Protein AF-A0A936VSJ5-F1 (afdb_monomer)

Nearest PDB structures (foldseek):
  5eou-assembly2_B  TM=7.307E-01  e=4.947E-07  Pseudomonas aeruginosa PAO1
  5eox-assembly1_B  TM=5.765E-01  e=2.000E-08  Pseudomonas aeruginosa PAO1
  5eoy-assembly1_B  TM=5.887E-01  e=2.896E-08  Pseudomonas aeruginosa PAO1
  5eq6-assembly1_B  TM=5.534E-01  e=1.197E-07  Pseudomonas aeruginosa PAO1
  5eox-assembly1_A  TM=5.697E-01  e=2.218E-07  Pseudomonas aeruginosa PAO1

Solvent-accessible surface area (backbone atoms only — not comparable to full-atom values): 9573 Å² total; per-residue (Å²): 132,88,76,86,84,79,68,95,64,76,48,70,38,74,44,68,42,57,62,85,72,42,47,69,45,66,43,80,35,74,73,78,60,88,51,66,67,60,34,53,49,51,53,52,51,56,53,51,73,68,66,81,58,83,61,91,59,37,52,72,50,74,49,80,38,84,43,57,60,74,80,94,60,28,37,27,33,30,46,37,40,36,32,47,46,70,59,52,50,52,57,45,52,58,38,44,75,74,63,33,40,74,76,42,79,47,44,44,65,62,50,52,49,54,50,46,58,64,70,64,74,54,74,58,56,46,73,35,74,42,83,46,77,43,82,55,97,60,25,44,35,42,37,34,28,53,50,60,34,69,75,42,64,49,72,43,77,58,74,82,84,124

pLDDT: mean 84.87, std 14.01, range [38.19, 96.88]

Mean predicted aligned error: 7.69 Å

Structure (mmCIF, N/CA/C/O backbone):
data_AF-A0A936VSJ5-F1
#
_entry.id   AF-A0A936VSJ5-F1
#
loop_
_atom_site.group_PDB
_atom_site.id
_atom_site.type_symbol
_atom_site.label_atom_id
_atom_site.label_alt_id
_atom_site.label_comp_id
_atom_site.label_asym_id
_atom_site.label_entity_id
_atom_site.label_seq_id
_atom_site.pdbx_PDB_ins_code
_atom_site.Cartn_x
_atom_site.Cartn_y
_atom_site.Cartn_z
_atom_site.occupancy
_atom_site.B_iso_or_equiv
_atom_site.auth_seq_id
_atom_site.auth_comp_id
_atom_site.auth_asym_id
_atom_site.auth_atom_id
_atom_site.pdbx_PDB_model_num
ATOM 1 N N . MET A 1 1 ? 23.992 16.201 -35.798 1.00 38.19 1 MET A N 1
ATOM 2 C CA . MET A 1 1 ? 25.072 16.200 -34.783 1.00 38.19 1 MET A CA 1
ATOM 3 C C . MET A 1 1 ? 24.412 16.478 -33.438 1.00 38.19 1 MET A C 1
ATOM 5 O O . MET A 1 1 ? 23.727 17.480 -33.340 1.00 38.19 1 MET A O 1
ATOM 9 N N . ARG A 1 2 ? 24.262 15.454 -32.579 1.00 39.09 2 ARG A N 1
ATOM 10 C CA . ARG A 1 2 ? 25.061 15.241 -31.343 1.00 39.09 2 ARG A CA 1
ATOM 11 C C . ARG A 1 2 ? 25.068 16.492 -30.457 1.00 39.09 2 ARG A C 1
ATOM 13 O O . ARG A 1 2 ? 25.572 17.510 -30.892 1.00 39.09 2 ARG A O 1
ATOM 20 N N . GLY A 1 3 ? 24.601 16.494 -29.221 1.00 40.00 3 GLY A N 1
ATOM 21 C CA . GLY A 1 3 ? 24.066 15.471 -28.333 1.00 40.00 3 GLY A CA 1
ATOM 22 C C . GLY A 1 3 ? 23.834 16.216 -27.020 1.00 40.00 3 GLY A C 1
ATOM 23 O O . GLY A 1 3 ? 24.716 16.944 -26.571 1.00 40.00 3 GLY A O 1
ATOM 24 N N . VAL A 1 4 ? 22.624 16.144 -26.472 1.00 50.62 4 VAL A N 1
ATOM 25 C CA . VAL A 1 4 ? 22.299 16.867 -25.242 1.00 50.62 4 VAL A CA 1
ATOM 26 C C . VAL A 1 4 ? 23.004 16.149 -24.097 1.00 50.62 4 VAL A C 1
ATOM 28 O O . VAL A 1 4 ? 22.624 15.039 -23.731 1.00 50.62 4 VAL A O 1
ATOM 31 N N . PHE A 1 5 ? 24.055 16.778 -23.572 1.00 46.66 5 PHE A N 1
ATOM 32 C CA . PHE A 1 5 ? 24.699 16.428 -22.311 1.00 46.66 5 PHE A CA 1
ATOM 33 C C . PHE A 1 5 ? 23.680 16.595 -21.172 1.00 46.66 5 PHE A C 1
ATOM 35 O O . PHE A 1 5 ? 23.655 17.612 -20.486 1.00 46.66 5 PHE A O 1
ATOM 42 N N . PHE A 1 6 ? 22.817 15.601 -20.960 1.00 51.12 6 PHE A N 1
ATOM 43 C CA . PHE A 1 6 ? 22.206 15.410 -19.650 1.00 51.12 6 PHE A CA 1
ATOM 44 C C . PHE A 1 6 ? 23.246 14.715 -18.776 1.00 51.12 6 PHE A C 1
ATOM 46 O O . PHE A 1 6 ? 23.364 13.494 -18.766 1.00 51.12 6 PHE A O 1
ATOM 53 N N . SER A 1 7 ?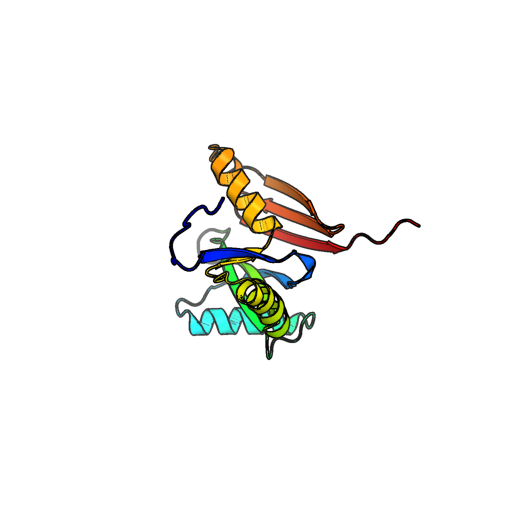 24.036 15.564 -18.127 1.00 52.81 7 SER A N 1
ATOM 54 C CA . SER A 1 7 ? 24.991 15.301 -17.054 1.00 52.81 7 SER A CA 1
ATOM 55 C C . SER A 1 7 ? 24.649 14.102 -16.160 1.00 52.81 7 SER A C 1
ATOM 57 O O . SER A 1 7 ? 23.516 13.964 -15.699 1.00 52.81 7 SER A O 1
ATOM 59 N N . GLU A 1 8 ? 25.701 13.329 -15.894 1.00 58.81 8 GLU A N 1
ATOM 60 C CA . GLU A 1 8 ? 25.954 12.122 -15.084 1.00 58.81 8 GLU A CA 1
ATOM 61 C C . GLU A 1 8 ? 25.375 12.059 -13.650 1.00 58.81 8 GLU A C 1
ATOM 63 O O . GLU A 1 8 ? 25.985 11.490 -12.747 1.00 58.81 8 GLU A O 1
ATOM 68 N N . LEU A 1 9 ? 24.191 12.614 -13.395 1.00 58.62 9 LEU A N 1
ATOM 69 C CA . LEU A 1 9 ? 23.501 12.417 -12.123 1.00 58.62 9 LEU A CA 1
ATOM 70 C C . LEU A 1 9 ? 22.557 11.216 -12.237 1.00 58.62 9 LEU A C 1
ATOM 72 O O . LEU A 1 9 ? 21.697 11.206 -13.127 1.00 58.62 9 LEU A O 1
ATOM 76 N N . PRO A 1 10 ? 22.666 10.212 -11.347 1.00 62.94 10 PRO A N 1
ATOM 77 C CA . PRO A 1 10 ? 21.730 9.103 -11.345 1.00 62.94 10 PRO A CA 1
ATOM 78 C C . PRO A 1 10 ? 20.301 9.626 -11.184 1.00 62.94 10 PRO A C 1
ATOM 80 O O . PRO A 1 10 ? 19.986 10.351 -10.235 1.00 62.94 10 PRO A O 1
ATOM 83 N N . ARG A 1 11 ? 19.425 9.267 -12.127 1.00 84.75 11 ARG A N 1
ATOM 84 C CA . ARG A 1 11 ? 18.028 9.707 -12.120 1.00 84.75 11 ARG A CA 1
ATOM 85 C C . ARG A 1 11 ? 17.274 8.934 -11.047 1.00 84.75 11 ARG A C 1
ATOM 87 O O . ARG A 1 11 ? 16.830 7.809 -11.269 1.00 84.75 11 ARG A O 1
ATOM 94 N N . ARG A 1 12 ? 17.152 9.552 -9.873 1.00 92.12 12 ARG A N 1
ATOM 95 C CA . ARG A 1 12 ? 16.292 9.060 -8.797 1.00 92.12 12 ARG A CA 1
ATOM 96 C C . ARG A 1 12 ? 14.837 9.116 -9.242 1.00 92.12 12 ARG A C 1
ATOM 98 O O . ARG A 1 12 ? 14.385 10.153 -9.726 1.00 92.12 12 ARG A O 1
ATOM 105 N N . ILE A 1 13 ? 14.117 8.015 -9.066 1.00 94.50 13 ILE A N 1
ATOM 106 C CA . ILE A 1 13 ? 12.706 7.901 -9.436 1.00 94.50 13 ILE A CA 1
ATOM 107 C C . ILE A 1 13 ? 11.872 7.348 -8.281 1.00 94.50 13 ILE A C 1
ATOM 109 O O . ILE A 1 13 ? 12.368 6.628 -7.411 1.00 94.50 13 ILE A O 1
ATOM 113 N N . ALA A 1 14 ? 10.580 7.665 -8.307 1.00 94.00 14 ALA A N 1
ATOM 114 C CA . ALA A 1 14 ? 9.576 6.956 -7.533 1.00 94.00 14 ALA A CA 1
ATOM 115 C C . ALA A 1 14 ? 8.898 5.917 -8.434 1.00 94.00 14 ALA A C 1
ATOM 117 O O . ALA A 1 14 ? 8.477 6.243 -9.545 1.00 94.00 14 ALA A O 1
ATOM 118 N N . VAL A 1 15 ? 8.785 4.682 -7.955 1.00 95.31 15 VAL A N 1
ATOM 119 C CA . VAL A 1 15 ? 8.116 3.585 -8.661 1.00 95.31 15 VAL A CA 1
ATOM 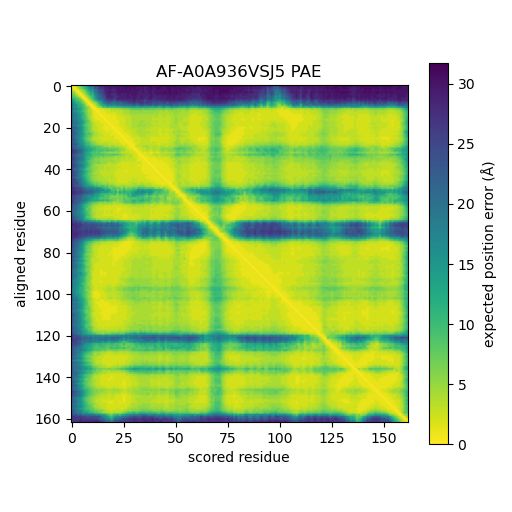120 C C . VAL A 1 15 ? 6.748 3.358 -8.031 1.00 95.31 15 VAL A C 1
ATOM 122 O O . VAL A 1 15 ? 6.624 3.233 -6.814 1.00 95.31 15 VAL A O 1
ATOM 125 N N . LEU A 1 16 ? 5.704 3.311 -8.855 1.00 94.62 16 LEU A N 1
ATOM 126 C CA . LEU A 1 16 ? 4.358 2.980 -8.402 1.00 94.62 16 LEU A CA 1
ATOM 127 C C . LEU A 1 16 ? 4.045 1.534 -8.763 1.00 94.62 16 LEU A C 1
ATOM 129 O O . LEU A 1 16 ? 4.028 1.170 -9.936 1.00 94.62 16 LEU A O 1
ATOM 133 N N . LEU A 1 17 ? 3.803 0.718 -7.742 1.00 94.69 17 LEU A N 1
ATOM 134 C CA . LEU A 1 17 ? 3.329 -0.643 -7.917 1.00 94.69 17 LEU A CA 1
ATOM 135 C C . LEU A 1 17 ? 1.821 -0.630 -8.181 1.00 94.69 17 LEU A C 1
ATOM 137 O O . LEU A 1 17 ? 1.087 0.104 -7.502 1.00 94.69 17 LEU A O 1
ATOM 141 N N . PRO A 1 18 ? 1.335 -1.473 -9.108 1.00 94.31 18 PRO A N 1
ATOM 142 C CA . PRO A 1 18 ? -0.091 -1.676 -9.263 1.00 94.31 18 PRO A CA 1
ATOM 143 C C . PRO A 1 18 ? -0.655 -2.290 -7.982 1.00 94.31 18 PRO A C 1
ATOM 145 O O . PRO A 1 18 ? -0.034 -3.137 -7.340 1.00 94.31 18 PRO A O 1
ATOM 148 N N . ASP A 1 19 ? -1.873 -1.900 -7.635 1.00 93.62 19 ASP A N 1
ATOM 149 C CA . ASP A 1 19 ? -2.583 -2.368 -6.447 1.00 93.62 19 ASP A CA 1
ATOM 150 C C . ASP A 1 19 ? -2.688 -3.902 -6.349 1.00 93.62 19 ASP A C 1
ATOM 152 O O . ASP A 1 19 ? -2.741 -4.457 -5.255 1.00 93.62 19 ASP A O 1
ATOM 156 N N . THR A 1 20 ? -2.678 -4.604 -7.486 1.00 93.12 20 THR A N 1
ATOM 157 C CA . THR A 1 20 ? -2.705 -6.073 -7.555 1.00 93.12 20 THR A CA 1
ATOM 158 C C . THR A 1 20 ? -1.386 -6.743 -7.185 1.00 93.12 20 THR A C 1
ATOM 160 O O . THR A 1 20 ? -1.391 -7.933 -6.875 1.00 93.12 20 THR A O 1
ATOM 163 N N . ALA A 1 21 ? -0.263 -6.018 -7.233 1.00 92.81 21 ALA A N 1
ATOM 164 C CA . ALA A 1 21 ? 1.056 -6.533 -6.855 1.00 92.81 21 ALA A CA 1
ATOM 165 C C . ALA A 1 21 ? 1.256 -6.582 -5.333 1.00 92.81 21 ALA A C 1
ATOM 167 O O . ALA A 1 21 ? 2.230 -7.165 -4.852 1.00 92.81 21 ALA A O 1
ATOM 168 N N . VAL A 1 22 ? 0.338 -5.985 -4.572 1.00 92.69 22 VAL A N 1
ATOM 169 C CA . VAL A 1 22 ? 0.405 -5.921 -3.116 1.00 92.69 22 VAL A CA 1
ATOM 170 C C . VAL A 1 22 ? -0.820 -6.550 -2.472 1.00 92.69 22 VAL A C 1
ATOM 172 O O . VAL A 1 22 ? -1.864 -6.773 -3.087 1.00 92.69 22 VAL A O 1
ATOM 175 N N . ARG A 1 23 ? -0.686 -6.852 -1.187 1.00 91.19 23 ARG A N 1
ATOM 176 C CA . ARG A 1 23 ? -1.805 -7.170 -0.312 1.00 91.19 23 ARG A CA 1
ATOM 177 C C . ARG A 1 23 ? -2.035 -6.015 0.625 1.00 91.19 23 ARG A C 1
ATOM 179 O O . ARG A 1 23 ? -1.094 -5.494 1.210 1.00 91.19 23 ARG A O 1
ATOM 186 N N . THR A 1 24 ? -3.290 -5.638 0.773 1.00 92.06 24 THR A N 1
ATOM 187 C CA . THR A 1 24 ? -3.704 -4.576 1.674 1.00 92.06 24 THR A CA 1
ATOM 188 C C . THR A 1 24 ? -4.707 -5.126 2.670 1.00 92.06 24 THR A C 1
ATOM 190 O O . THR A 1 24 ? -5.535 -5.970 2.326 1.00 92.06 24 THR A O 1
ATOM 193 N N . ALA A 1 25 ? -4.621 -4.652 3.906 1.00 91.94 25 ALA A N 1
ATOM 194 C CA . ALA A 1 25 ? -5.578 -4.967 4.954 1.00 91.94 25 ALA A CA 1
ATOM 195 C C . ALA A 1 25 ? -5.866 -3.711 5.772 1.00 91.94 25 ALA A C 1
ATOM 197 O O . ALA A 1 25 ? -4.957 -2.931 6.073 1.00 91.94 25 ALA A O 1
ATOM 198 N N . VAL A 1 26 ? -7.133 -3.534 6.137 1.00 93.06 26 VAL A N 1
ATOM 199 C CA . VAL A 1 26 ? -7.556 -2.537 7.119 1.00 93.06 26 VAL A CA 1
ATOM 200 C C . VAL A 1 26 ? -7.776 -3.276 8.431 1.00 93.06 26 VAL A C 1
ATOM 202 O O . VAL A 1 26 ? -8.703 -4.070 8.554 1.00 93.06 26 VAL A O 1
ATOM 205 N N . LEU A 1 27 ? -6.885 -3.048 9.389 1.00 91.56 27 LEU A N 1
ATOM 206 C CA . LEU A 1 27 ? -6.894 -3.691 10.695 1.00 91.56 27 LEU A CA 1
ATOM 207 C C . LEU A 1 27 ? -7.486 -2.739 11.732 1.00 91.56 27 LEU A C 1
ATOM 209 O O . LEU A 1 27 ? -7.173 -1.548 11.739 1.00 91.56 27 LEU A O 1
ATOM 213 N N . TYR A 1 28 ? -8.274 -3.283 12.652 1.00 89.75 28 TYR A N 1
ATOM 214 C CA . TYR A 1 28 ? -8.786 -2.552 13.807 1.00 89.75 28 TYR A CA 1
ATOM 215 C C . TYR A 1 28 ? -8.079 -3.041 15.065 1.00 89.75 28 TYR A C 1
ATOM 217 O O . TYR A 1 28 ? -8.040 -4.245 15.333 1.00 89.75 28 TYR A O 1
ATOM 225 N N . LEU A 1 29 ? -7.492 -2.111 15.813 1.00 88.50 29 LEU A N 1
ATOM 226 C CA . LEU A 1 29 ? -6.712 -2.393 17.012 1.00 88.50 29 LEU A CA 1
ATOM 227 C C . LEU A 1 29 ? -7.206 -1.524 18.164 1.00 88.50 29 LEU A C 1
ATOM 229 O O . LEU A 1 29 ? -7.338 -0.313 18.014 1.00 88.50 29 LEU A O 1
ATOM 233 N N . ASP A 1 30 ? -7.427 -2.127 19.329 1.00 86.38 30 ASP A N 1
ATOM 234 C CA . ASP A 1 30 ? -7.834 -1.379 20.525 1.00 86.38 30 ASP A CA 1
ATOM 235 C C . ASP A 1 30 ? -6.675 -0.550 21.094 1.00 86.38 30 ASP A C 1
ATOM 237 O O . ASP A 1 30 ? -6.878 0.504 21.684 1.00 86.38 30 ASP A O 1
ATOM 241 N N . GLN A 1 31 ? -5.434 -1.004 20.891 1.00 85.94 31 GLN A N 1
ATOM 242 C CA . GLN A 1 31 ? -4.231 -0.307 21.335 1.00 85.94 31 GLN A CA 1
ATOM 243 C C . GLN A 1 31 ? -3.105 -0.451 20.312 1.00 85.94 31 GLN A C 1
ATOM 245 O O . GLN A 1 31 ? -2.988 -1.465 19.620 1.00 85.94 31 GLN A O 1
ATOM 250 N N . ILE A 1 32 ? -2.256 0.575 20.237 1.00 85.69 32 ILE A N 1
ATOM 251 C CA . ILE A 1 32 ? -1.067 0.600 19.384 1.00 85.69 32 ILE A CA 1
ATOM 252 C C . ILE A 1 32 ? 0.167 0.685 20.286 1.00 85.69 32 ILE A C 1
ATOM 254 O O . ILE A 1 32 ? 0.293 1.669 21.020 1.00 85.69 32 ILE A O 1
ATOM 258 N N . PRO A 1 33 ? 1.090 -0.295 20.224 1.00 87.88 33 PRO A N 1
ATOM 259 C CA . PRO A 1 33 ? 2.343 -0.223 20.964 1.00 87.88 33 PRO A CA 1
ATOM 260 C C . PRO A 1 33 ? 3.133 1.046 20.625 1.00 87.88 33 PRO A C 1
ATOM 262 O O . PRO A 1 33 ? 3.198 1.465 19.464 1.00 87.88 33 PRO A O 1
ATOM 265 N N . ILE A 1 34 ? 3.757 1.645 21.643 1.00 86.00 34 ILE A N 1
ATOM 266 C CA . ILE A 1 34 ? 4.611 2.833 21.480 1.00 86.00 34 ILE A CA 1
ATOM 267 C C . ILE A 1 34 ? 5.906 2.449 20.752 1.00 86.00 34 ILE A C 1
ATOM 269 O O . ILE A 1 34 ? 6.387 3.199 19.901 1.00 86.00 34 ILE A O 1
ATOM 273 N N . ARG A 1 35 ? 6.458 1.267 21.064 1.00 91.38 35 ARG A N 1
ATOM 274 C CA . ARG A 1 35 ? 7.667 0.752 20.416 1.00 91.38 35 ARG A CA 1
ATOM 275 C C . ARG A 1 35 ? 7.362 0.302 18.994 1.00 91.38 35 ARG A C 1
ATOM 277 O O . ARG A 1 35 ? 6.400 -0.428 18.744 1.00 91.38 35 ARG A O 1
ATOM 284 N N . ARG A 1 36 ? 8.205 0.734 18.056 1.00 87.50 36 ARG A N 1
ATOM 285 C CA . ARG A 1 36 ? 8.027 0.472 16.624 1.00 87.50 36 ARG A CA 1
ATOM 286 C C . ARG A 1 36 ? 8.117 -1.020 16.323 1.00 87.50 36 ARG A C 1
ATOM 288 O O . ARG A 1 36 ? 7.308 -1.527 15.559 1.00 87.50 36 ARG A O 1
ATOM 295 N N . GLU A 1 37 ? 9.056 -1.710 16.955 1.00 90.62 37 GLU A N 1
ATOM 296 C CA . GLU A 1 37 ? 9.318 -3.135 16.764 1.00 90.62 37 GLU A CA 1
ATOM 297 C C . GLU A 1 37 ? 8.121 -3.978 17.219 1.00 90.62 37 GLU A C 1
ATOM 299 O O . GLU A 1 37 ? 7.655 -4.849 16.487 1.00 90.62 37 GLU A O 1
ATOM 304 N N . GLU A 1 38 ? 7.571 -3.666 18.397 1.00 92.00 38 GLU A N 1
ATOM 305 C CA . GLU A 1 38 ? 6.376 -4.324 18.941 1.00 92.00 38 GLU A CA 1
ATOM 306 C C . GLU A 1 38 ? 5.149 -4.076 18.052 1.00 92.00 38 GLU A C 1
ATOM 308 O O . GLU A 1 38 ? 4.377 -4.994 17.772 1.00 92.00 38 GLU A O 1
ATOM 313 N N . ARG A 1 39 ? 4.984 -2.844 17.555 1.00 90.62 39 ARG A N 1
ATOM 314 C CA . ARG A 1 39 ? 3.897 -2.495 16.634 1.00 90.62 39 ARG A CA 1
ATOM 315 C C . ARG A 1 39 ? 4.007 -3.248 15.309 1.00 90.62 39 ARG A C 1
ATOM 317 O O . ARG A 1 39 ? 3.010 -3.795 14.841 1.00 90.62 39 ARG A O 1
ATOM 324 N N . ASP A 1 40 ? 5.193 -3.296 14.714 1.00 90.19 40 ASP A N 1
ATOM 325 C CA . ASP A 1 40 ? 5.422 -3.992 13.447 1.00 90.19 40 ASP A CA 1
ATOM 326 C C . ASP A 1 40 ? 5.210 -5.510 13.607 1.00 90.19 40 ASP A C 1
ATOM 328 O O . ASP A 1 40 ? 4.625 -6.152 12.729 1.00 90.19 40 ASP A O 1
ATOM 332 N N . ALA A 1 41 ? 5.609 -6.083 14.750 1.00 91.06 41 ALA A N 1
ATOM 333 C CA . ALA A 1 41 ? 5.339 -7.478 15.092 1.00 91.06 41 ALA A CA 1
ATOM 334 C C . ALA A 1 41 ? 3.834 -7.758 15.243 1.00 91.06 41 ALA A C 1
ATOM 336 O O . ALA A 1 41 ? 3.341 -8.734 14.677 1.00 91.06 41 ALA A O 1
ATOM 337 N N . LEU A 1 42 ? 3.089 -6.882 15.928 1.00 91.81 42 LEU A N 1
ATOM 338 C CA . LEU A 1 42 ? 1.634 -6.990 16.077 1.00 91.81 42 LEU A CA 1
ATOM 339 C C . LEU A 1 42 ? 0.916 -6.940 14.721 1.00 91.81 42 LEU A C 1
ATOM 341 O O . LEU A 1 42 ? 0.043 -7.766 14.454 1.00 91.81 42 LEU A O 1
ATOM 345 N N . ILE A 1 43 ? 1.288 -5.993 13.856 1.00 91.19 43 ILE A N 1
ATOM 346 C CA . ILE A 1 43 ? 0.693 -5.838 12.521 1.00 91.19 43 ILE A CA 1
ATOM 347 C C . ILE A 1 43 ? 0.995 -7.064 11.659 1.00 91.19 43 ILE A C 1
ATOM 349 O O . ILE A 1 43 ? 0.088 -7.609 11.030 1.00 91.19 43 ILE A O 1
ATOM 353 N N . ARG A 1 44 ? 2.246 -7.543 11.665 1.00 90.25 44 ARG A N 1
ATOM 354 C CA . ARG A 1 44 ? 2.630 -8.768 10.951 1.00 90.25 44 ARG A CA 1
ATOM 355 C C . ARG A 1 44 ? 1.860 -9.981 11.473 1.00 90.25 44 ARG A C 1
ATOM 357 O O . ARG A 1 44 ? 1.353 -10.757 10.671 1.00 90.25 44 ARG A O 1
ATOM 364 N N . TRP A 1 45 ? 1.734 -10.134 12.790 1.00 89.88 45 TRP A N 1
ATOM 365 C CA . TRP A 1 45 ? 0.962 -11.223 13.389 1.00 89.88 45 TRP A CA 1
ATOM 366 C C . TRP A 1 45 ? -0.510 -11.168 12.967 1.00 89.88 45 TRP A C 1
ATOM 368 O O . TRP A 1 45 ? -1.041 -12.180 12.515 1.00 89.88 45 TRP A O 1
ATOM 378 N N . ARG A 1 46 ? -1.148 -9.989 13.021 1.00 88.88 46 ARG A N 1
ATOM 379 C CA . ARG A 1 46 ? -2.538 -9.787 12.574 1.00 88.88 46 ARG A CA 1
ATOM 380 C C . ARG A 1 46 ? -2.738 -10.138 11.103 1.00 88.88 46 ARG A C 1
ATOM 382 O O . ARG A 1 46 ? -3.676 -10.860 10.789 1.00 88.88 46 ARG A O 1
ATOM 389 N N . LEU A 1 47 ? -1.842 -9.690 10.224 1.00 87.12 47 LEU A N 1
ATOM 390 C CA . LEU A 1 47 ? -1.863 -10.071 8.809 1.00 87.12 47 LEU A CA 1
ATOM 391 C C . LEU A 1 47 ? -1.721 -11.589 8.622 1.00 87.12 47 LEU A C 1
ATOM 393 O O . LEU A 1 47 ? -2.356 -12.165 7.744 1.00 87.12 47 LEU A O 1
ATOM 397 N N . GLY A 1 48 ? -0.899 -12.238 9.451 1.00 85.75 48 GLY A N 1
ATOM 398 C CA . GLY A 1 48 ? -0.679 -13.683 9.398 1.00 85.75 48 GLY A CA 1
ATOM 399 C C . GLY A 1 48 ? -1.917 -14.485 9.790 1.00 85.75 48 GLY A C 1
ATOM 400 O O . GLY A 1 48 ? -2.163 -15.537 9.205 1.00 85.75 48 GLY A O 1
ATOM 401 N N . GLN A 1 49 ? -2.727 -13.968 10.720 1.00 83.75 49 GLN A N 1
ATOM 402 C CA . GLN A 1 49 ? -3.986 -14.602 11.126 1.00 83.75 49 GLN A CA 1
ATOM 403 C C . GLN A 1 49 ? -5.009 -14.670 9.990 1.00 83.75 49 GLN A C 1
ATOM 405 O O . GLN A 1 49 ? -5.783 -15.622 9.937 1.00 83.75 49 GLN A O 1
ATOM 410 N N . GLU A 1 50 ? -4.999 -13.716 9.054 1.00 73.44 50 GLU A N 1
ATOM 411 C CA . GLU A 1 50 ? -5.913 -13.770 7.909 1.00 73.44 50 GLU A CA 1
ATOM 412 C C . GLU A 1 50 ? -5.517 -14.857 6.886 1.00 73.44 50 GLU A C 1
ATOM 414 O O . GLU A 1 50 ? -6.331 -15.226 6.046 1.00 73.44 50 GLU A O 1
ATOM 419 N N . GLN A 1 51 ? -4.290 -15.402 6.954 1.00 64.50 51 GLN A N 1
ATOM 420 C CA . GLN A 1 51 ? -3.758 -16.465 6.075 1.00 64.50 51 GLN A CA 1
ATOM 421 C C . GLN A 1 51 ? -3.836 -16.168 4.560 1.00 64.50 51 GLN A C 1
ATOM 423 O O . GLN A 1 51 ? -3.679 -17.058 3.728 1.00 64.50 51 GLN A O 1
ATOM 428 N N . ILE A 1 52 ? -4.027 -14.905 4.169 1.00 62.31 52 ILE A N 1
ATOM 429 C CA . ILE A 1 52 ? -4.244 -14.500 2.766 1.00 62.31 52 ILE A CA 1
ATOM 430 C C . ILE A 1 52 ? -2.913 -14.362 1.995 1.00 62.31 52 ILE A C 1
ATOM 432 O O . ILE A 1 52 ? -2.898 -14.214 0.768 1.00 62.31 52 ILE A O 1
ATOM 436 N N . PHE A 1 53 ? -1.767 -14.381 2.691 1.00 67.75 53 PHE A N 1
ATOM 437 C CA . PHE A 1 53 ? -0.467 -14.072 2.095 1.00 67.75 53 PHE A CA 1
ATOM 438 C C . PHE A 1 53 ? 0.717 -14.651 2.890 1.00 67.75 53 PHE A C 1
ATOM 440 O O . PHE A 1 53 ? 0.751 -14.491 4.110 1.00 67.75 53 PHE A O 1
ATOM 447 N N . PRO A 1 54 ? 1.724 -15.263 2.235 1.00 75.94 54 PRO A N 1
ATOM 448 C CA . PRO A 1 54 ? 2.927 -15.711 2.926 1.00 75.94 54 PRO A CA 1
ATOM 449 C C . PRO A 1 54 ? 3.778 -14.504 3.342 1.00 75.94 54 PRO A C 1
ATOM 451 O O . PRO A 1 54 ? 4.242 -13.738 2.500 1.00 75.94 54 PRO A O 1
ATOM 454 N N . LEU A 1 55 ? 3.987 -14.329 4.649 1.00 80.12 55 LEU A N 1
ATOM 455 C CA . LEU A 1 55 ? 4.667 -13.149 5.203 1.00 80.12 55 LEU A CA 1
ATOM 456 C C . LEU A 1 55 ? 6.187 -13.305 5.358 1.00 80.12 55 LEU A C 1
ATOM 458 O O . LEU A 1 55 ? 6.854 -12.319 5.668 1.00 80.12 55 LEU A O 1
ATOM 462 N N . ASN A 1 56 ? 6.737 -14.505 5.14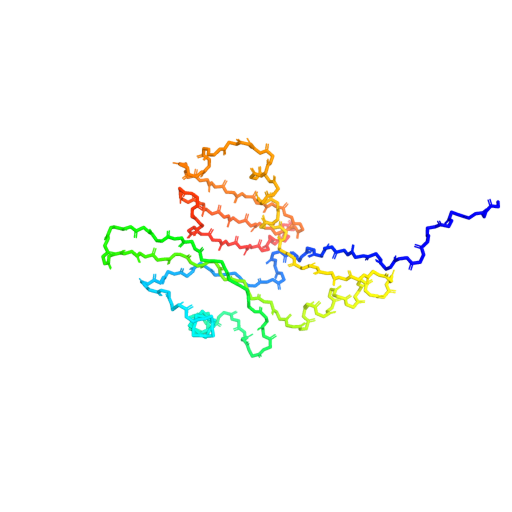2 1.00 77.88 56 ASN A N 1
ATOM 463 C CA . ASN A 1 56 ? 8.143 -14.818 5.431 1.00 77.88 56 ASN A CA 1
ATOM 464 C C . ASN A 1 56 ? 9.132 -13.926 4.660 1.00 77.88 56 ASN A C 1
ATOM 466 O O . ASN A 1 56 ? 10.121 -13.484 5.230 1.00 77.88 56 ASN A O 1
ATOM 470 N N . SER A 1 57 ? 8.835 -13.626 3.394 1.00 85.81 57 SER A N 1
ATOM 471 C CA . SER A 1 57 ? 9.620 -12.748 2.509 1.00 85.81 57 SER A CA 1
ATOM 472 C C . SER A 1 57 ? 8.874 -11.456 2.160 1.00 85.81 57 SER A C 1
ATOM 474 O O . SER A 1 57 ? 9.097 -10.858 1.108 1.00 85.81 57 SER A O 1
ATOM 476 N N . ALA A 1 58 ? 7.926 -11.041 3.004 1.00 90.50 58 ALA A N 1
ATOM 477 C CA . ALA A 1 58 ? 7.109 -9.867 2.744 1.00 90.50 58 ALA A CA 1
ATOM 478 C C . ALA A 1 58 ? 7.684 -8.617 3.418 1.00 90.50 58 ALA A C 1
ATOM 480 O O . ALA A 1 58 ? 7.873 -8.580 4.641 1.00 90.50 58 ALA A O 1
ATOM 481 N N . LYS A 1 59 ? 7.857 -7.547 2.637 1.00 92.31 59 LYS A N 1
ATOM 482 C CA . LYS A 1 59 ? 8.030 -6.199 3.184 1.00 92.31 59 LYS A CA 1
ATOM 483 C C . LYS A 1 59 ? 6.655 -5.642 3.526 1.00 92.31 59 LYS A C 1
ATOM 485 O O . LYS A 1 59 ? 5.744 -5.673 2.699 1.00 92.31 59 LYS A O 1
ATOM 490 N N . ILE A 1 60 ? 6.508 -5.164 4.758 1.00 92.38 60 ILE A N 1
ATOM 491 C CA . ILE A 1 60 ? 5.245 -4.652 5.291 1.00 92.38 60 ILE A CA 1
ATOM 492 C C . ILE A 1 60 ? 5.448 -3.193 5.669 1.00 92.38 60 ILE A C 1
ATOM 494 O O . ILE A 1 60 ? 6.372 -2.859 6.410 1.00 92.38 60 ILE A O 1
ATOM 498 N N . VAL A 1 61 ? 4.564 -2.336 5.176 1.00 92.81 61 VAL A N 1
ATOM 499 C CA . VAL A 1 61 ? 4.450 -0.944 5.603 1.00 92.81 61 VAL A CA 1
ATOM 500 C C . VAL A 1 61 ? 3.049 -0.711 6.132 1.00 92.81 61 VAL A C 1
ATOM 502 O O . VAL A 1 61 ? 2.084 -1.314 5.667 1.00 92.81 61 VAL A O 1
ATOM 505 N N . SER A 1 62 ? 2.928 0.157 7.126 1.00 92.50 62 SER A N 1
ATOM 506 C CA . SER A 1 62 ? 1.642 0.422 7.755 1.00 92.50 62 SER A CA 1
ATOM 507 C C . SER A 1 62 ? 1.474 1.885 8.101 1.00 92.50 62 SER A C 1
ATOM 509 O O . SER A 1 62 ? 2.417 2.526 8.570 1.00 92.50 62 SER A O 1
ATOM 511 N N . GLN A 1 63 ? 0.249 2.373 7.960 1.00 92.62 63 GLN A N 1
ATOM 512 C CA . GLN A 1 63 ? -0.161 3.692 8.404 1.00 92.62 63 GLN A CA 1
ATOM 513 C C . GLN A 1 63 ? -1.254 3.563 9.461 1.00 92.62 63 GLN A C 1
ATOM 515 O O . GLN A 1 63 ? -2.276 2.917 9.237 1.00 92.62 63 GLN A O 1
ATOM 520 N N . VAL A 1 64 ? -1.027 4.194 10.613 1.00 90.56 64 VAL A N 1
ATOM 521 C CA . VAL A 1 64 ? -1.982 4.240 11.723 1.00 90.56 64 VAL A CA 1
ATOM 522 C C . VAL A 1 64 ? -2.842 5.494 11.594 1.00 90.56 64 VAL A C 1
ATOM 524 O O . VAL A 1 64 ? -2.328 6.598 11.420 1.00 90.56 64 VAL A O 1
ATOM 527 N N . PHE A 1 65 ? -4.150 5.318 11.724 1.00 87.94 65 PHE A N 1
ATOM 528 C CA . PHE A 1 65 ? -5.162 6.361 11.768 1.00 87.94 65 P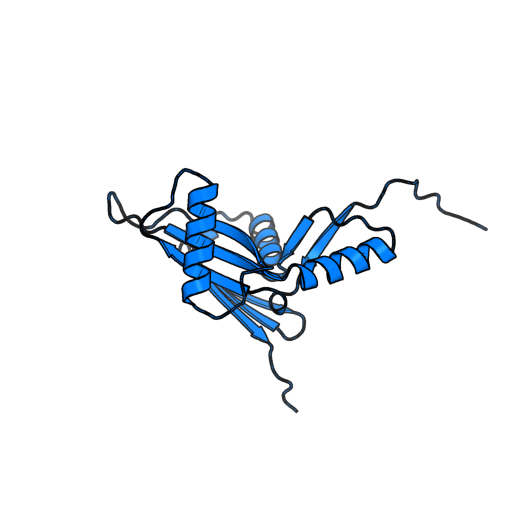HE A CA 1
ATOM 529 C C . PHE A 1 65 ? -5.706 6.431 13.206 1.00 87.94 65 PHE A C 1
ATOM 531 O O . PHE A 1 65 ? -6.030 5.412 13.821 1.00 87.94 65 PHE A O 1
ATOM 538 N N . GLY A 1 66 ? -5.709 7.635 13.792 1.00 75.88 66 GLY A N 1
ATOM 539 C CA . GLY A 1 66 ? -5.988 7.837 15.222 1.00 75.88 66 GLY A CA 1
ATOM 540 C C . GLY A 1 66 ? -7.427 7.490 15.604 1.00 75.88 66 GLY A C 1
ATOM 541 O O . GLY A 1 66 ? -8.343 7.860 14.889 1.00 75.88 66 GLY A O 1
ATOM 542 N N . GLY A 1 67 ? -7.640 6.808 16.728 1.00 64.31 67 GLY A N 1
ATOM 543 C CA . GLY A 1 67 ? -8.907 6.106 16.923 1.00 64.31 67 GLY A CA 1
ATOM 544 C C . GLY A 1 67 ? -10.173 6.929 17.173 1.00 64.31 67 GLY A C 1
ATOM 545 O O . GLY A 1 67 ? -10.096 8.059 17.660 1.00 64.31 67 GLY A O 1
ATOM 546 N N . HIS A 1 68 ? -11.323 6.321 16.855 1.00 55.22 68 HIS A N 1
ATOM 547 C CA . HIS A 1 68 ? -12.665 6.750 17.271 1.00 55.22 68 HIS A CA 1
ATOM 548 C C . HIS A 1 68 ? -12.953 6.302 18.709 1.00 55.22 68 HIS A C 1
ATOM 550 O O . HIS A 1 68 ? -12.591 5.185 19.065 1.00 55.22 68 HIS A O 1
ATOM 556 N N . GLY A 1 69 ? -13.614 7.160 19.495 1.00 53.09 69 GLY A N 1
ATOM 557 C CA . GLY A 1 69 ? -13.968 6.926 20.903 1.00 53.09 69 GLY A CA 1
ATOM 558 C C . GLY A 1 69 ? -13.281 7.908 21.859 1.00 53.09 69 GLY A C 1
ATOM 559 O O . GLY A 1 69 ? -12.156 8.343 21.606 1.00 53.09 69 GLY A O 1
ATOM 560 N N . GLU A 1 70 ? -13.965 8.276 22.944 1.00 50.06 70 GLU A N 1
ATOM 561 C CA . GLU A 1 70 ? -13.364 8.996 24.074 1.00 50.06 70 GLU A CA 1
ATOM 562 C C . GLU A 1 70 ? -12.812 7.994 25.099 1.00 50.06 70 GLU A C 1
ATOM 564 O O . GLU A 1 70 ? -13.366 6.914 25.301 1.00 50.06 70 GLU A O 1
ATOM 569 N N . GLY A 1 71 ? -11.699 8.336 25.752 1.00 58.47 71 GLY A N 1
ATOM 570 C CA . GLY A 1 71 ? -11.138 7.513 26.827 1.00 58.47 71 GLY A CA 1
ATOM 571 C C . GLY A 1 71 ? -10.698 6.113 26.378 1.00 58.47 71 GLY A C 1
ATOM 572 O O . GLY A 1 71 ? -9.897 5.968 25.453 1.00 58.47 71 GLY A O 1
ATOM 573 N N . SER A 1 72 ? -11.175 5.079 27.074 1.00 56.41 72 SER A N 1
ATOM 574 C CA . SER A 1 72 ? -10.731 3.685 26.924 1.00 56.41 72 SER A CA 1
ATOM 575 C C . SER A 1 72 ? -11.309 2.939 25.715 1.00 56.41 72 SER A C 1
ATOM 577 O O . SER A 1 72 ? -10.879 1.821 25.454 1.00 56.41 72 SER A O 1
ATOM 579 N N . GLU A 1 73 ? -12.250 3.522 24.965 1.00 60.66 73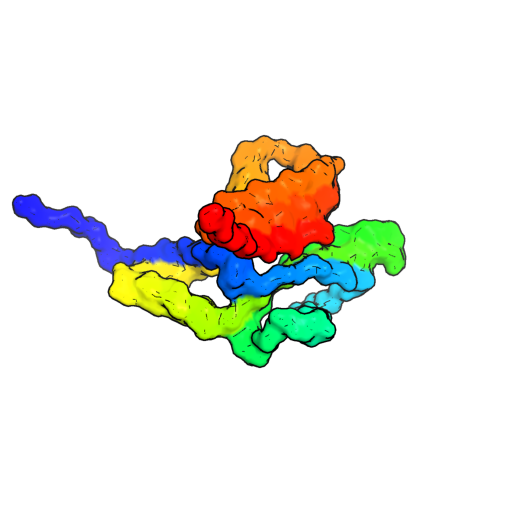 GLU A N 1
ATOM 580 C CA . GLU A 1 73 ? -12.861 2.892 23.777 1.00 60.66 73 GLU A CA 1
ATOM 581 C C . GLU A 1 73 ? -12.173 3.272 22.457 1.00 60.66 73 GLU A C 1
ATOM 583 O O . GLU A 1 73 ? -12.689 3.006 21.369 1.00 60.66 73 GLU A O 1
ATOM 588 N N . ARG A 1 74 ? -11.003 3.917 22.530 1.00 72.06 74 ARG A N 1
ATOM 589 C CA . ARG A 1 74 ? -10.316 4.439 21.351 1.00 72.06 74 ARG A CA 1
ATOM 590 C C . ARG A 1 74 ? -9.808 3.315 20.443 1.00 72.06 74 ARG A C 1
ATOM 592 O O . ARG A 1 74 ? -8.733 2.774 20.666 1.00 72.06 74 ARG A O 1
ATOM 599 N N . ARG A 1 75 ? -10.531 3.027 19.359 1.00 82.44 75 ARG A N 1
ATOM 600 C CA . ARG A 1 75 ? -10.124 2.029 18.355 1.00 82.44 75 ARG A CA 1
ATOM 601 C C . ARG A 1 75 ? -9.306 2.643 17.242 1.00 82.44 75 ARG A C 1
ATOM 603 O O . ARG A 1 75 ? -9.808 3.489 16.510 1.00 82.44 75 ARG A O 1
ATOM 610 N N . TYR A 1 76 ? -8.079 2.181 17.073 1.00 88.44 76 TYR A N 1
ATOM 611 C CA . TYR A 1 76 ? -7.183 2.582 15.998 1.00 88.44 76 TYR A CA 1
ATOM 612 C C . TYR A 1 76 ? -7.474 1.800 14.727 1.00 88.44 76 TYR A C 1
ATOM 614 O O . TYR A 1 76 ? -7.650 0.581 14.757 1.00 88.44 76 TYR A O 1
ATOM 622 N N . THR A 1 77 ? -7.441 2.504 13.601 1.00 91.38 77 THR A N 1
ATOM 623 C CA . THR A 1 77 ? -7.507 1.870 12.287 1.00 91.38 77 THR A CA 1
ATOM 624 C C . THR A 1 77 ? -6.116 1.861 11.676 1.00 91.38 77 THR A C 1
ATOM 626 O O . THR A 1 77 ? -5.418 2.872 11.702 1.00 91.38 77 THR A O 1
ATOM 629 N N . VAL A 1 78 ? -5.675 0.730 11.140 1.00 92.88 78 VAL A N 1
ATOM 630 C CA . VAL A 1 78 ? -4.350 0.580 10.534 1.00 92.88 78 VAL A CA 1
ATOM 631 C C . VAL A 1 78 ? -4.506 0.073 9.115 1.00 92.88 78 VAL A C 1
ATOM 633 O O . VAL A 1 78 ? -5.015 -1.020 8.899 1.00 92.88 78 VAL A O 1
ATOM 636 N N . LEU A 1 79 ? -4.022 0.845 8.145 1.00 94.38 79 LEU A N 1
ATOM 637 C CA . LEU A 1 79 ? -3.829 0.345 6.790 1.00 94.38 79 LEU A CA 1
ATOM 638 C C . LEU A 1 79 ? -2.461 -0.315 6.722 1.00 94.38 79 LEU A C 1
ATOM 640 O O . LEU A 1 79 ? -1.446 0.367 6.857 1.00 94.38 79 LEU A O 1
ATOM 644 N N . ALA A 1 80 ? -2.434 -1.621 6.501 1.00 93.94 80 ALA A N 1
ATOM 645 C CA . ALA A 1 80 ? -1.212 -2.360 6.245 1.00 93.94 80 ALA A CA 1
ATOM 646 C C . ALA A 1 80 ? -1.126 -2.732 4.763 1.00 93.94 80 ALA A C 1
ATOM 648 O O . ALA A 1 80 ? -2.120 -3.126 4.153 1.00 93.94 80 ALA A O 1
ATOM 649 N N . VAL A 1 81 ? 0.071 -2.613 4.197 1.00 94.25 81 VAL A N 1
ATOM 650 C CA . VAL A 1 81 ? 0.405 -3.026 2.836 1.00 94.25 81 VAL A CA 1
ATOM 651 C C . VAL A 1 81 ? 1.582 -3.986 2.914 1.00 94.25 81 VAL A C 1
ATOM 653 O O . VAL A 1 81 ? 2.617 -3.654 3.487 1.00 94.25 81 VAL A O 1
ATOM 656 N N . ALA A 1 82 ? 1.423 -5.168 2.334 1.00 93.44 82 ALA A N 1
ATOM 657 C CA . ALA A 1 82 ? 2.449 -6.189 2.230 1.00 93.44 82 ALA A CA 1
ATOM 658 C C . ALA A 1 82 ? 2.780 -6.452 0.758 1.00 93.44 82 ALA A C 1
ATOM 660 O O . ALA A 1 82 ? 1.887 -6.608 -0.076 1.00 93.44 82 ALA A O 1
ATOM 661 N N . VAL A 1 83 ? 4.068 -6.535 0.442 1.00 93.75 83 VAL A N 1
ATOM 662 C CA . VAL A 1 83 ? 4.576 -6.883 -0.889 1.00 93.75 83 VAL A CA 1
ATOM 663 C C . VAL A 1 83 ? 5.634 -7.967 -0.751 1.00 93.75 83 VAL A C 1
ATOM 665 O O . VAL A 1 83 ? 6.423 -7.938 0.194 1.00 93.75 83 VAL A O 1
ATOM 668 N N . GLN A 1 84 ? 5.647 -8.937 -1.667 1.00 93.25 84 GLN A N 1
ATOM 669 C CA . GLN A 1 84 ? 6.735 -9.914 -1.705 1.00 93.25 84 GLN A CA 1
ATOM 670 C C . GLN A 1 84 ? 8.026 -9.218 -2.113 1.00 93.25 84 GLN A C 1
ATOM 672 O O . GLN A 1 84 ? 8.039 -8.444 -3.070 1.00 93.25 84 GLN A O 1
ATOM 677 N 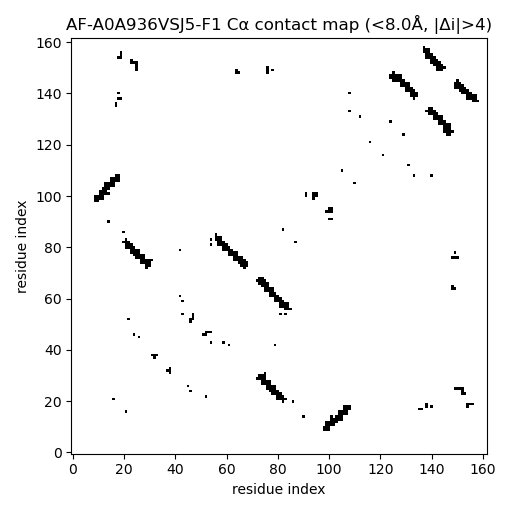N . GLU A 1 85 ? 9.117 -9.544 -1.435 1.00 93.56 85 GLU A N 1
ATOM 678 C CA . GLU A 1 85 ? 10.434 -9.020 -1.777 1.00 93.56 85 GLU A CA 1
ATOM 679 C C . GLU A 1 85 ? 10.820 -9.346 -3.223 1.00 93.56 85 GLU A C 1
ATOM 681 O O . GLU A 1 85 ? 11.297 -8.467 -3.928 1.00 93.56 85 GLU A O 1
ATOM 686 N N . SER A 1 86 ? 10.481 -10.541 -3.717 1.00 94.06 86 SER A N 1
ATOM 687 C CA . SER A 1 86 ? 10.708 -10.920 -5.117 1.00 94.06 86 SER A CA 1
ATOM 688 C C . SER A 1 86 ? 9.995 -10.010 -6.120 1.00 94.06 86 SER A C 1
ATOM 690 O O . SER A 1 86 ? 10.561 -9.694 -7.163 1.00 94.06 86 SER A O 1
ATOM 692 N N . ILE A 1 87 ? 8.773 -9.566 -5.813 1.00 94.00 87 ILE A N 1
ATOM 693 C CA . ILE A 1 87 ? 8.034 -8.623 -6.657 1.00 94.00 87 ILE A CA 1
ATOM 694 C C . ILE A 1 87 ? 8.723 -7.265 -6.620 1.00 94.00 87 ILE A C 1
ATOM 696 O O . ILE A 1 87 ? 8.979 -6.690 -7.671 1.00 94.00 87 ILE A O 1
ATOM 700 N N . LEU A 1 88 ? 9.073 -6.770 -5.432 1.00 94.19 88 LEU A N 1
ATOM 701 C CA . LEU A 1 88 ? 9.770 -5.495 -5.300 1.00 94.19 88 LEU A CA 1
ATOM 702 C C . LEU A 1 88 ? 11.085 -5.485 -6.095 1.00 94.19 88 LEU A C 1
ATOM 704 O O . LEU A 1 88 ? 11.295 -4.580 -6.900 1.00 94.19 88 LEU A O 1
ATOM 708 N N . SER A 1 89 ? 11.902 -6.532 -5.950 1.00 94.94 89 SER A N 1
ATOM 709 C CA . SER A 1 89 ? 13.163 -6.676 -6.678 1.00 94.94 89 SER A CA 1
ATOM 710 C C . SER A 1 89 ? 12.966 -6.699 -8.193 1.00 94.94 89 SER A C 1
ATOM 712 O O . SER A 1 89 ? 13.764 -6.108 -8.906 1.00 94.94 89 SER A O 1
ATOM 714 N N . GLN A 1 90 ? 11.894 -7.309 -8.715 1.00 95.69 90 GLN A N 1
ATOM 715 C CA . GLN A 1 90 ? 11.612 -7.274 -10.158 1.00 95.69 90 GLN A CA 1
ATOM 716 C C . GLN A 1 90 ? 11.402 -5.845 -10.675 1.00 95.69 90 GLN A C 1
ATOM 718 O O . GLN A 1 90 ? 11.933 -5.488 -11.727 1.00 95.69 90 GLN A O 1
ATOM 723 N N . TYR A 1 91 ? 10.646 -5.022 -9.942 1.00 95.06 91 TYR A N 1
ATOM 724 C CA . TYR A 1 91 ? 10.420 -3.624 -10.320 1.00 95.06 91 TYR A CA 1
ATOM 725 C C . TYR A 1 91 ? 11.691 -2.781 -10.174 1.00 95.06 91 TYR A C 1
ATOM 727 O O . TYR A 1 91 ? 11.983 -1.965 -11.050 1.00 95.06 91 TYR A O 1
ATOM 735 N N . GLU A 1 92 ? 12.451 -2.982 -9.097 1.00 94.44 92 GLU A N 1
ATOM 736 C CA . GLU A 1 92 ? 13.707 -2.266 -8.856 1.00 94.44 92 GLU A CA 1
ATOM 737 C C . GLU A 1 92 ? 14.749 -2.600 -9.932 1.00 94.44 92 GLU A C 1
ATOM 739 O O . GLU A 1 92 ? 15.236 -1.695 -10.609 1.00 94.44 92 GLU A O 1
ATOM 744 N N . SER A 1 93 ? 14.990 -3.888 -10.191 1.00 95.12 93 SER A N 1
ATOM 745 C CA . SER A 1 93 ? 15.944 -4.342 -11.207 1.00 95.12 93 SER A CA 1
ATOM 746 C C . SER A 1 93 ? 15.567 -3.897 -12.621 1.00 95.12 93 SER A C 1
ATOM 748 O O . SER A 1 93 ? 16.450 -3.583 -13.418 1.00 95.12 93 SER A O 1
ATOM 750 N N . LEU A 1 94 ? 14.272 -3.812 -12.954 1.00 94.50 94 LEU A N 1
ATOM 751 C CA . LEU A 1 94 ? 13.843 -3.264 -14.244 1.00 94.50 94 LEU A CA 1
ATOM 752 C C . LEU A 1 94 ? 14.257 -1.792 -14.391 1.00 94.50 94 LEU A C 1
ATOM 754 O O . LEU A 1 94 ? 14.756 -1.400 -15.444 1.00 94.50 94 LEU A O 1
ATOM 758 N N . CYS A 1 95 ? 14.100 -0.985 -13.342 1.00 93.25 95 CYS A N 1
ATOM 759 C CA . CYS A 1 95 ? 14.522 0.416 -13.351 1.00 93.25 95 CYS A CA 1
AT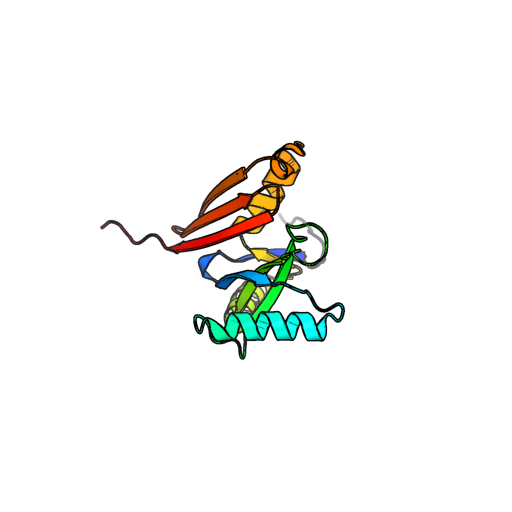OM 760 C C . CYS A 1 95 ? 16.049 0.552 -13.424 1.00 93.25 95 CYS A C 1
ATOM 762 O O . CYS A 1 95 ? 16.569 1.350 -14.205 1.00 93.25 95 CYS A O 1
ATOM 764 N N . GLU A 1 96 ? 16.768 -0.256 -12.650 1.00 93.12 96 GLU A N 1
ATOM 765 C CA . GLU A 1 96 ? 18.233 -0.271 -12.633 1.00 93.12 96 GLU A CA 1
ATOM 766 C C . GLU A 1 96 ? 18.814 -0.678 -13.992 1.00 93.12 96 GLU A C 1
ATOM 768 O O . GLU A 1 96 ? 19.796 -0.087 -14.442 1.00 93.12 96 GLU A O 1
ATOM 773 N N . SER A 1 97 ? 18.163 -1.610 -14.702 1.00 94.12 97 SER A N 1
ATOM 774 C CA . SER A 1 97 ? 18.590 -2.066 -16.036 1.00 94.12 97 SER A CA 1
ATOM 775 C C . SER A 1 97 ? 18.628 -0.953 -17.092 1.00 94.12 97 SER A C 1
ATOM 777 O O . SER A 1 97 ? 19.351 -1.063 -18.081 1.00 94.12 97 SER A O 1
ATOM 779 N N . VAL A 1 98 ? 17.888 0.139 -16.868 1.00 92.81 98 VAL A N 1
ATOM 780 C CA . VAL A 1 98 ? 17.857 1.330 -17.732 1.00 92.81 98 VAL A CA 1
ATOM 781 C C . VAL A 1 98 ? 18.564 2.540 -17.100 1.00 92.81 98 VAL A C 1
ATOM 783 O O . VAL A 1 98 ? 18.404 3.668 -17.566 1.00 92.81 98 VAL A O 1
ATOM 786 N N . GLY A 1 99 ? 19.360 2.323 -16.046 1.00 90.81 99 GLY A N 1
ATOM 787 C CA . GLY A 1 99 ? 20.165 3.355 -15.385 1.00 90.81 99 GLY A CA 1
ATOM 788 C C . GLY A 1 99 ? 19.381 4.291 -14.456 1.00 90.81 99 GLY A C 1
ATOM 789 O O . GLY A 1 99 ? 19.861 5.382 -14.138 1.00 90.81 99 GLY A O 1
ATOM 790 N N . LEU A 1 100 ? 18.174 3.905 -14.033 1.00 93.81 100 LEU A N 1
ATOM 791 C CA . LEU A 1 100 ? 17.380 4.645 -13.048 1.00 93.81 100 LEU A CA 1
ATOM 792 C C . LEU A 1 100 ? 17.657 4.109 -11.640 1.00 93.81 100 LEU A C 1
ATOM 794 O O . LEU A 1 100 ? 17.934 2.927 -11.468 1.00 93.81 100 LEU A O 1
ATOM 798 N N . ILE A 1 101 ? 17.541 4.971 -10.626 1.00 93.88 101 ILE A N 1
ATOM 799 C CA . ILE A 1 101 ? 17.690 4.573 -9.218 1.00 93.88 101 ILE A CA 1
ATOM 800 C C . ILE A 1 101 ? 16.337 4.707 -8.510 1.00 93.88 101 ILE A C 1
ATOM 802 O O . ILE A 1 101 ? 15.915 5.833 -8.222 1.00 93.88 101 ILE A O 1
ATOM 806 N N . PRO A 1 102 ? 15.642 3.596 -8.210 1.00 93.75 102 PRO A N 1
ATOM 807 C CA . PRO A 1 102 ? 14.448 3.612 -7.372 1.00 93.75 102 PRO A CA 1
ATOM 808 C C . PRO A 1 102 ? 14.783 4.151 -5.979 1.00 93.75 102 PRO A C 1
ATOM 810 O O . PRO A 1 102 ? 15.549 3.550 -5.233 1.00 93.75 102 PRO A O 1
ATOM 813 N N . SER A 1 103 ? 14.228 5.307 -5.617 1.00 92.44 103 SER A N 1
ATOM 814 C CA . SER A 1 103 ? 14.403 5.891 -4.278 1.00 92.44 103 SER A CA 1
ATOM 815 C C . SER A 1 103 ? 13.165 5.763 -3.399 1.00 92.44 103 SER A C 1
ATOM 817 O O . SER A 1 103 ? 13.254 5.884 -2.181 1.00 92.44 103 SER A O 1
ATOM 819 N N . GLU A 1 104 ? 12.002 5.562 -4.013 1.00 92.88 104 GLU A N 1
ATOM 820 C CA . GLU A 1 104 ? 10.725 5.448 -3.322 1.00 92.88 104 GLU A CA 1
ATOM 821 C C . GLU A 1 104 ? 9.827 4.474 -4.077 1.00 92.88 104 GLU A C 1
ATOM 823 O O . GLU A 1 104 ? 9.775 4.498 -5.308 1.00 92.88 104 GLU A O 1
ATOM 828 N N . VAL A 1 105 ? 9.095 3.644 -3.337 1.00 94.75 105 VAL A N 1
ATOM 829 C CA . VAL A 1 105 ? 8.089 2.747 -3.902 1.00 94.75 105 VAL A CA 1
ATOM 830 C C . VAL A 1 105 ? 6.744 3.034 -3.248 1.00 94.75 105 VAL A C 1
ATOM 832 O O . VAL A 1 105 ? 6.621 3.081 -2.024 1.00 94.75 105 VAL A O 1
ATOM 835 N N . GLY A 1 106 ? 5.733 3.292 -4.073 1.00 94.62 106 GLY A N 1
ATOM 836 C CA . GLY A 1 106 ? 4.372 3.602 -3.648 1.00 94.62 106 GLY A CA 1
ATOM 837 C C . GLY A 1 106 ? 3.346 2.689 -4.306 1.00 94.62 106 GLY A C 1
ATOM 838 O O . GLY A 1 106 ? 3.666 1.947 -5.226 1.00 94.62 106 GLY A O 1
ATOM 839 N N . ILE A 1 107 ? 2.098 2.763 -3.846 1.00 95.31 107 ILE A N 1
ATOM 840 C CA . ILE A 1 107 ? 0.965 2.066 -4.471 1.00 95.31 107 ILE A CA 1
ATOM 841 C C . ILE A 1 107 ? 0.158 3.074 -5.279 1.00 95.31 107 ILE A C 1
ATOM 843 O O . ILE A 1 107 ? -0.118 4.171 -4.781 1.00 95.31 107 ILE A O 1
ATOM 847 N N . THR A 1 108 ? -0.227 2.707 -6.500 1.00 94.94 108 THR A N 1
ATOM 848 C CA . THR A 1 108 ? -0.885 3.607 -7.454 1.00 94.94 108 THR A CA 1
ATOM 849 C C . THR A 1 108 ? -2.127 4.284 -6.872 1.00 94.94 108 THR A C 1
ATOM 851 O O . THR A 1 108 ? -2.170 5.515 -6.831 1.00 94.94 108 THR A O 1
ATOM 854 N N . SER A 1 109 ? -3.109 3.535 -6.354 1.00 94.69 109 SER A N 1
ATOM 855 C CA . SER A 1 109 ? -4.330 4.150 -5.792 1.00 94.69 109 SER A CA 1
ATOM 856 C C . SER A 1 109 ? -4.071 5.080 -4.607 1.00 94.69 109 SER A C 1
ATOM 858 O O . SER A 1 109 ? -4.680 6.147 -4.523 1.00 94.69 109 SER A O 1
ATOM 860 N N . LEU A 1 110 ? -3.147 4.713 -3.711 1.00 94.56 110 LEU A N 1
ATOM 861 C CA . LEU A 1 110 ? -2.801 5.524 -2.541 1.00 94.56 110 LEU A CA 1
ATOM 862 C C . LEU A 1 110 ? -2.149 6.842 -2.964 1.00 94.56 110 LEU A C 1
ATOM 864 O O . LEU A 1 110 ? -2.501 7.899 -2.446 1.00 94.56 110 LEU A O 1
ATOM 868 N N . ARG A 1 111 ? -1.254 6.803 -3.958 1.00 94.38 111 ARG A N 1
ATOM 869 C CA . ARG A 1 111 ? -0.590 8.009 -4.472 1.00 94.38 111 ARG A CA 1
ATOM 870 C C . ARG A 1 111 ? -1.526 8.903 -5.267 1.00 94.38 111 ARG A C 1
ATOM 872 O O . ARG A 1 111 ? -1.432 10.122 -5.142 1.00 94.38 111 ARG A O 1
ATOM 879 N N . LEU A 1 112 ? -2.455 8.325 -6.025 1.00 94.00 112 LEU A N 1
ATOM 880 C CA . LEU A 1 112 ? -3.513 9.087 -6.688 1.00 94.00 112 LEU A CA 1
ATOM 881 C C . LEU A 1 112 ? -4.413 9.792 -5.668 1.00 94.00 112 LEU A C 1
ATOM 883 O O . LEU A 1 112 ? -4.723 10.970 -5.838 1.00 94.00 112 LEU A O 1
ATOM 887 N N . PHE A 1 113 ? -4.770 9.112 -4.578 1.00 92.62 113 PHE A N 1
ATOM 888 C CA . PHE A 1 113 ? -5.528 9.728 -3.494 1.00 92.62 113 PHE A CA 1
ATOM 889 C C . PHE A 1 113 ? -4.733 10.838 -2.789 1.00 92.62 113 PHE A C 1
ATOM 891 O O . PHE A 1 113 ? -5.272 11.912 -2.524 1.00 92.62 113 PHE A O 1
ATOM 898 N N . ASP A 1 114 ? -3.439 10.634 -2.528 1.00 91.62 114 ASP A N 1
ATOM 899 C CA . ASP A 1 114 ? -2.559 11.673 -1.980 1.00 91.62 114 ASP A CA 1
ATOM 900 C C . ASP A 1 114 ? -2.461 12.902 -2.889 1.00 91.62 114 ASP A C 1
ATOM 902 O O . ASP A 1 114 ? -2.523 14.037 -2.404 1.00 91.62 114 ASP A O 1
ATOM 906 N N . LEU A 1 115 ? -2.351 12.691 -4.201 1.00 92.00 115 LEU A N 1
ATOM 907 C CA . LEU A 1 115 ? -2.352 13.760 -5.192 1.00 92.00 115 LEU A CA 1
ATOM 908 C C . LEU A 1 115 ? -3.685 14.519 -5.181 1.00 92.00 115 LEU A C 1
ATOM 910 O O . LEU A 1 115 ? -3.687 15.747 -5.104 1.00 92.00 115 LEU A O 1
ATOM 914 N N . TRP A 1 116 ? -4.813 13.805 -5.185 1.00 91.19 116 TRP A N 1
ATOM 915 C CA . TRP A 1 116 ? -6.139 14.417 -5.101 1.00 91.19 116 TRP A CA 1
ATOM 916 C C . TRP A 1 116 ? -6.309 15.246 -3.826 1.00 91.19 116 TRP A C 1
ATOM 918 O O . TRP A 1 116 ? -6.710 16.406 -3.913 1.00 91.19 116 TRP A O 1
ATOM 928 N N . LYS A 1 117 ? -5.915 14.721 -2.656 1.00 88.31 117 LYS A N 1
ATOM 929 C CA . LYS A 1 117 ? -5.946 15.469 -1.385 1.00 88.31 117 LYS A CA 1
ATOM 930 C C . LYS A 1 117 ? -5.180 16.788 -1.477 1.00 88.31 117 LYS A C 1
ATOM 932 O O . LYS A 1 117 ? -5.660 17.812 -0.993 1.00 88.31 117 LYS A O 1
ATOM 937 N N . ARG A 1 118 ? -3.994 16.769 -2.097 1.00 88.44 118 ARG A N 1
ATOM 938 C CA . ARG A 1 118 ? -3.162 17.969 -2.288 1.00 88.44 118 ARG A CA 1
ATOM 939 C C . ARG A 1 118 ? -3.827 18.979 -3.225 1.00 88.44 118 ARG A C 1
ATOM 941 O O . ARG A 1 118 ? -3.804 20.171 -2.933 1.00 88.44 118 ARG A O 1
ATOM 948 N N . MET A 1 119 ? -4.437 18.515 -4.314 1.00 87.56 119 MET A N 1
ATOM 949 C CA . MET A 1 119 ? -5.086 19.386 -5.302 1.00 87.56 119 MET A CA 1
ATOM 950 C C . MET A 1 119 ? -6.418 19.959 -4.816 1.00 87.56 119 MET A C 1
ATOM 952 O O . MET A 1 119 ? -6.728 21.111 -5.103 1.00 87.56 119 MET A O 1
ATOM 956 N N . SER A 1 120 ? -7.192 19.186 -4.052 1.00 82.12 120 SER A N 1
ATOM 957 C CA . SER A 1 120 ? -8.540 19.571 -3.628 1.00 82.12 120 SER A CA 1
ATOM 958 C C . SER A 1 120 ? -8.537 20.799 -2.707 1.00 82.12 120 SER A C 1
ATOM 960 O O . SER A 1 120 ? -9.558 21.477 -2.607 1.00 82.12 120 SER A O 1
ATOM 962 N N . ARG A 1 121 ? -7.417 21.101 -2.014 1.00 69.44 121 ARG A N 1
ATOM 963 C CA . ARG A 1 121 ? -7.233 22.203 -1.027 1.00 69.44 121 ARG A CA 1
ATOM 964 C C . ARG A 1 121 ? -8.330 22.321 0.045 1.00 69.44 121 ARG A C 1
ATOM 966 O O . ARG A 1 121 ? -8.327 23.250 0.846 1.00 69.44 121 ARG A O 1
ATOM 973 N N . THR A 1 122 ? -9.258 21.376 0.090 1.00 63.12 122 THR A N 1
ATOM 974 C CA . THR A 1 122 ? -10.436 21.369 0.941 1.00 63.12 122 THR A CA 1
ATOM 975 C C . THR A 1 122 ? -10.163 20.412 2.078 1.00 63.12 122 THR A C 1
ATOM 977 O O . THR A 1 122 ? -10.163 19.199 1.900 1.00 63.12 122 THR A O 1
ATOM 980 N N . ALA A 1 123 ? -9.995 20.948 3.286 1.00 67.00 123 ALA A N 1
ATOM 981 C CA . ALA A 1 123 ? -9.982 20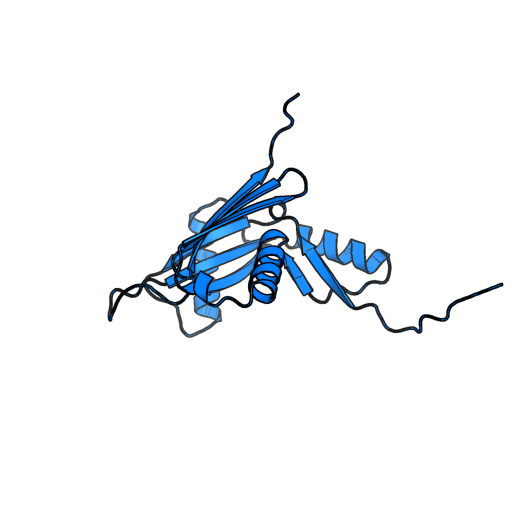.144 4.509 1.00 67.00 123 ALA A CA 1
ATOM 982 C C . ALA A 1 123 ? -11.322 19.410 4.754 1.00 67.00 123 ALA A C 1
ATOM 984 O O . ALA A 1 123 ? -11.415 18.587 5.659 1.00 67.00 123 ALA A O 1
ATOM 985 N N . GLY A 1 124 ? -12.354 19.679 3.940 1.00 69.06 124 GLY A N 1
ATOM 986 C CA . GLY A 1 124 ? -13.679 19.066 4.028 1.00 69.06 124 GLY A CA 1
ATOM 987 C C . GLY A 1 124 ? -13.672 17.538 3.946 1.00 69.06 124 GLY A C 1
ATOM 988 O O . GLY A 1 124 ? -14.479 16.908 4.619 1.00 69.06 124 GLY A O 1
ATOM 989 N N . TRP A 1 125 ? -12.726 16.914 3.234 1.00 78.19 125 TRP A N 1
ATOM 990 C CA . TRP A 1 125 ? -12.653 15.444 3.168 1.00 78.19 125 TRP A CA 1
ATOM 991 C C . TRP A 1 125 ? -12.364 14.787 4.534 1.00 78.19 125 TRP A C 1
ATOM 993 O O . TRP A 1 125 ? -12.706 13.629 4.741 1.00 78.19 125 TRP A O 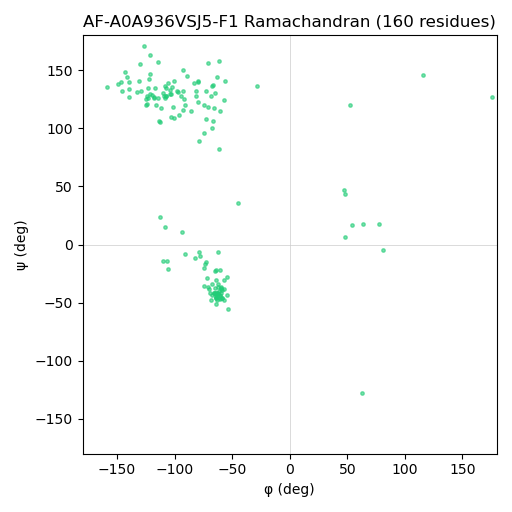1
ATOM 1003 N N . LEU A 1 126 ? -11.789 15.527 5.494 1.00 79.25 126 LEU A N 1
ATOM 1004 C CA . LEU A 1 126 ? -11.611 15.057 6.875 1.00 79.25 126 LEU A CA 1
ATOM 1005 C C . LEU A 1 126 ? -12.928 15.032 7.665 1.00 79.25 126 LEU A C 1
ATOM 1007 O O . LEU A 1 126 ? -12.997 14.413 8.721 1.00 79.25 126 LEU A O 1
ATOM 1011 N N . ARG A 1 127 ? -13.966 15.728 7.192 1.00 80.12 127 ARG A N 1
ATOM 1012 C CA . ARG A 1 127 ? -15.274 15.841 7.856 1.00 80.12 127 ARG A CA 1
ATOM 1013 C C . ARG A 1 127 ? -16.378 15.043 7.171 1.00 80.12 127 ARG A C 1
ATOM 1015 O O . ARG A 1 127 ? -17.429 14.850 7.775 1.00 80.12 127 ARG A O 1
ATOM 1022 N N . HIS A 1 128 ? -16.146 14.591 5.945 1.00 84.38 128 HIS A N 1
ATOM 1023 C CA . HIS A 1 128 ? -17.117 13.853 5.149 1.00 84.38 128 HIS A CA 1
ATOM 1024 C C . HIS A 1 128 ? -16.660 12.420 4.910 1.00 84.38 128 HIS A C 1
ATOM 1026 O O . HIS A 1 128 ? -15.467 12.110 4.962 1.00 84.38 128 HIS A O 1
ATOM 1032 N N . ASP A 1 129 ? -17.628 11.561 4.625 1.00 91.12 129 ASP A N 1
ATOM 1033 C CA . ASP A 1 129 ? -17.353 10.212 4.165 1.00 91.12 129 ASP A CA 1
ATOM 1034 C C . ASP A 1 129 ? -17.062 10.260 2.663 1.00 91.12 129 ASP A C 1
ATOM 1036 O O . ASP A 1 129 ? -17.775 10.907 1.894 1.00 91.12 129 ASP A O 1
ATOM 1040 N N . VAL A 1 130 ? -15.977 9.612 2.246 1.00 92.56 130 VAL A N 1
ATOM 1041 C CA . VAL A 1 130 ? -15.483 9.638 0.868 1.00 92.56 130 VAL A CA 1
ATOM 1042 C C . VAL A 1 130 ? -15.366 8.214 0.354 1.00 92.56 130 VAL A C 1
ATOM 1044 O O . VAL A 1 130 ? -14.614 7.402 0.894 1.00 92.56 130 VAL A O 1
ATOM 1047 N N . LEU A 1 131 ? -16.079 7.930 -0.733 1.00 95.19 131 LEU A N 1
ATOM 1048 C CA . LEU A 1 131 ? -15.866 6.744 -1.549 1.00 95.19 131 LEU A CA 1
ATOM 1049 C C . LEU A 1 131 ? -14.895 7.102 -2.674 1.00 95.19 131 LEU A C 1
ATOM 1051 O O . LEU A 1 131 ? -15.205 7.923 -3.535 1.00 95.19 131 LEU A O 1
ATOM 1055 N N . TRP A 1 132 ? -13.726 6.477 -2.668 1.00 95.00 132 TRP A N 1
ATOM 1056 C CA . TRP A 1 132 ? -12.728 6.628 -3.714 1.00 95.00 132 TRP A CA 1
ATOM 1057 C C . TRP A 1 132 ? -12.662 5.363 -4.560 1.00 95.00 132 TRP A C 1
ATOM 1059 O O . TRP A 1 132 ? -12.486 4.261 -4.037 1.00 95.00 132 TRP A O 1
ATOM 1069 N N . ILE A 1 133 ? -12.775 5.528 -5.876 1.00 95.94 133 ILE A N 1
ATOM 1070 C CA . ILE A 1 133 ? -12.723 4.430 -6.838 1.00 95.94 133 ILE A CA 1
ATOM 1071 C C . ILE A 1 133 ? -11.620 4.728 -7.847 1.00 95.94 133 ILE A C 1
ATOM 1073 O O . ILE A 1 133 ? -11.574 5.801 -8.440 1.00 95.94 133 ILE A O 1
ATOM 1077 N N . THR A 1 134 ? -10.719 3.773 -8.043 1.00 94.31 134 THR A N 1
ATOM 1078 C CA . THR A 1 134 ? -9.670 3.827 -9.063 1.00 94.31 134 THR A CA 1
ATOM 1079 C C . THR A 1 134 ? -9.814 2.631 -9.983 1.00 94.31 134 THR A C 1
ATOM 1081 O O . THR A 1 134 ? -9.887 1.496 -9.516 1.00 94.31 134 THR A O 1
ATOM 1084 N N . LEU A 1 135 ? -9.834 2.891 -11.288 1.00 92.69 135 LEU A N 1
ATOM 1085 C CA . LEU A 1 135 ? -9.749 1.871 -12.324 1.00 92.69 135 LEU A CA 1
ATOM 1086 C C . LEU A 1 135 ? -8.426 2.061 -13.070 1.00 92.69 135 LEU A C 1
ATOM 1088 O O . LEU A 1 135 ? -8.279 3.019 -13.824 1.00 92.69 135 LEU A O 1
ATOM 1092 N N . ALA A 1 136 ? -7.463 1.172 -12.834 1.00 87.81 136 ALA A N 1
ATOM 1093 C CA . ALA A 1 136 ? -6.136 1.221 -13.449 1.00 87.81 136 ALA A CA 1
ATOM 1094 C C . ALA A 1 136 ? -5.686 -0.193 -13.827 1.00 87.81 136 ALA A C 1
ATOM 1096 O O . ALA A 1 136 ? -5.852 -1.118 -13.038 1.00 87.81 136 ALA A O 1
ATOM 1097 N N . ASP A 1 137 ? -5.161 -0.382 -15.040 1.00 81.81 137 ASP A N 1
ATOM 1098 C CA . ASP A 1 137 ? -4.655 -1.672 -15.541 1.00 81.81 137 ASP A CA 1
ATOM 1099 C C . ASP A 1 137 ? -5.609 -2.858 -15.319 1.00 81.81 137 ASP A C 1
ATOM 1101 O O . ASP A 1 137 ? -5.208 -3.958 -14.935 1.00 81.81 137 ASP A O 1
ATOM 1105 N N . ARG A 1 138 ? -6.907 -2.630 -15.578 1.00 87.50 138 ARG A N 1
ATOM 1106 C CA . ARG A 1 138 ? -8.012 -3.590 -15.360 1.00 87.50 138 ARG A CA 1
ATOM 1107 C C . ARG A 1 138 ? -8.224 -3.974 -13.898 1.00 87.50 138 ARG A C 1
ATOM 1109 O O . ARG A 1 138 ? -8.889 -4.962 -13.614 1.00 87.50 138 ARG A O 1
ATOM 1116 N N . SER A 1 139 ? -7.692 -3.203 -12.969 1.00 91.56 139 SER A N 1
ATOM 1117 C CA . SER A 1 139 ? -7.885 -3.396 -11.541 1.00 91.56 139 SER A CA 1
ATOM 1118 C C . SER A 1 139 ? -8.807 -2.315 -11.009 1.00 91.56 139 SER A C 1
ATOM 1120 O O . SER A 1 139 ? -8.589 -1.127 -11.244 1.00 91.56 139 SER A O 1
ATOM 1122 N N . LEU A 1 140 ? -9.853 -2.742 -10.309 1.00 95.12 140 LEU A N 1
ATOM 1123 C CA . LEU A 1 140 ? -10.770 -1.880 -9.586 1.00 95.12 140 LEU A CA 1
ATOM 1124 C C . LEU A 1 140 ? -10.336 -1.830 -8.123 1.00 95.12 140 LEU A C 1
ATOM 1126 O O . LEU A 1 140 ? -10.475 -2.820 -7.398 1.00 95.12 140 LEU A O 1
ATOM 1130 N N . THR A 1 141 ? -9.853 -0.673 -7.690 1.00 96.38 141 THR A N 1
ATOM 1131 C CA . THR A 1 141 ? -9.585 -0.391 -6.282 1.00 96.38 141 THR A CA 1
ATOM 1132 C C . THR A 1 141 ? -10.672 0.504 -5.718 1.00 96.38 141 THR A C 1
ATOM 1134 O O . THR A 1 141 ? -10.987 1.554 -6.274 1.00 96.38 141 THR A O 1
ATOM 1137 N N . ILE A 1 142 ? -11.225 0.087 -4.585 1.00 96.88 142 ILE A N 1
ATOM 1138 C CA . ILE A 1 142 ? -12.208 0.831 -3.810 1.00 96.88 142 ILE A CA 1
ATOM 1139 C C . ILE A 1 142 ? -11.598 1.125 -2.444 1.00 96.88 142 ILE A C 1
ATOM 1141 O O . ILE A 1 142 ? -11.154 0.209 -1.749 1.00 96.88 142 ILE A O 1
ATOM 1145 N N . MET A 1 143 ? -11.615 2.396 -2.055 1.00 96.38 143 MET A N 1
ATOM 1146 C CA . MET A 1 143 ? -11.270 2.849 -0.713 1.00 96.38 143 MET A CA 1
ATOM 1147 C C . MET A 1 143 ? -12.441 3.629 -0.127 1.00 96.38 143 MET A C 1
ATOM 1149 O O . MET A 1 143 ? -13.018 4.480 -0.802 1.00 96.38 143 MET A O 1
ATOM 1153 N N . VAL A 1 144 ? -12.787 3.352 1.126 1.00 95.19 144 VAL A N 1
ATOM 1154 C CA . VAL A 1 144 ? -13.792 4.127 1.861 1.00 95.19 144 VAL A CA 1
ATOM 1155 C C . VAL A 1 144 ? -13.096 4.833 3.001 1.00 95.19 144 VAL A C 1
ATOM 1157 O O . VAL A 1 144 ? -12.427 4.194 3.817 1.00 95.19 144 VAL A O 1
ATOM 1160 N N . PHE A 1 145 ? -13.281 6.144 3.056 1.00 92.25 145 PHE A N 1
ATOM 1161 C CA . PHE A 1 145 ? -12.826 6.977 4.149 1.00 92.25 145 PHE A CA 1
ATOM 1162 C C . PHE A 1 145 ? -14.030 7.479 4.936 1.00 92.25 145 PHE A C 1
ATOM 1164 O O . PHE A 1 145 ? -14.961 8.013 4.344 1.00 92.25 145 PHE A O 1
ATOM 1171 N N . GLN A 1 146 ? -13.998 7.339 6.256 1.00 90.12 146 GLN A N 1
ATOM 1172 C CA . GLN A 1 146 ? -14.958 7.956 7.164 1.00 90.12 146 GLN A CA 1
ATOM 1173 C C . GLN A 1 146 ? -14.236 9.016 7.979 1.00 90.12 146 GLN A C 1
ATOM 1175 O O . GLN A 1 146 ? -13.286 8.704 8.698 1.00 90.12 146 GLN A O 1
ATOM 1180 N N . ARG A 1 147 ? -14.641 10.281 7.827 1.00 86.31 147 ARG A N 1
ATOM 1181 C CA . ARG A 1 147 ? -14.036 11.427 8.538 1.00 86.31 147 ARG A CA 1
ATOM 1182 C C . ARG A 1 147 ? -12.496 11.410 8.498 1.00 86.31 147 ARG A C 1
ATOM 1184 O O . ARG A 1 147 ? -11.812 11.526 9.515 1.00 86.31 147 ARG A O 1
ATOM 1191 N N . GLY A 1 148 ? -11.942 11.184 7.307 1.00 84.81 148 GLY A N 1
ATOM 1192 C CA . GLY A 1 148 ? -10.497 11.124 7.072 1.00 84.81 148 GLY A CA 1
ATOM 1193 C C . GLY A 1 148 ? -9.787 9.804 7.419 1.00 84.81 148 GLY A C 1
ATOM 1194 O O . GLY A 1 148 ? -8.593 9.676 7.147 1.00 84.81 148 GLY A O 1
ATOM 1195 N N . GLN A 1 149 ? -10.484 8.819 7.990 1.00 87.56 149 GLN A N 1
ATOM 1196 C CA . GLN A 1 149 ? -9.942 7.502 8.345 1.00 87.56 149 GLN A CA 1
ATOM 1197 C C . GLN A 1 149 ? -10.270 6.490 7.259 1.00 87.56 149 GLN A C 1
ATOM 1199 O O . GLN A 1 149 ? -11.431 6.384 6.878 1.00 87.56 149 GLN A O 1
ATOM 1204 N N . ILE A 1 150 ? -9.303 5.703 6.790 1.00 92.12 150 ILE A N 1
ATOM 1205 C CA . ILE A 1 150 ? -9.626 4.603 5.877 1.00 92.12 150 ILE A CA 1
ATOM 1206 C C . ILE A 1 150 ? -10.288 3.463 6.650 1.00 92.12 150 ILE A C 1
ATOM 1208 O O . ILE A 1 150 ? -9.691 2.922 7.568 1.00 92.12 150 ILE A O 1
ATOM 1212 N N . VAL A 1 151 ? -11.513 3.100 6.283 1.00 92.56 151 VAL A N 1
ATOM 1213 C CA . VAL A 1 151 ? -12.271 2.007 6.922 1.00 92.56 151 VAL A CA 1
ATOM 1214 C C . VAL A 1 151 ? -12.430 0.800 6.008 1.00 92.56 151 VAL A C 1
ATOM 1216 O O . VAL A 1 151 ? -12.781 -0.283 6.455 1.00 92.56 151 VAL A O 1
ATOM 1219 N N . PHE A 1 152 ? -12.161 0.963 4.717 1.00 93.94 152 PHE A N 1
ATOM 1220 C CA . PHE A 1 152 ? -12.212 -0.129 3.762 1.00 93.94 152 PHE A CA 1
ATOM 1221 C C . PHE A 1 152 ? -11.195 0.109 2.659 1.00 93.94 152 PHE A C 1
ATOM 1223 O O . PHE A 1 152 ? -11.074 1.221 2.146 1.00 93.94 152 PHE A O 1
ATOM 1230 N N . TYR A 1 153 ? -10.502 -0.954 2.271 1.00 95.00 153 TYR A N 1
ATOM 1231 C CA . TYR A 1 153 ? -9.669 -0.991 1.083 1.00 95.00 153 TYR A CA 1
ATOM 1232 C C . TYR A 1 153 ? -9.869 -2.348 0.425 1.00 95.00 153 TYR A C 1
ATOM 1234 O O . TYR A 1 153 ? -9.674 -3.385 1.060 1.00 95.00 153 TYR A O 1
ATOM 1242 N N . ARG A 1 154 ? -10.201 -2.363 -0.864 1.00 92.81 154 ARG A N 1
ATOM 1243 C CA . ARG A 1 154 ? -10.211 -3.598 -1.644 1.00 92.81 154 ARG A CA 1
ATOM 1244 C C . ARG A 1 154 ? -9.787 -3.338 -3.073 1.00 92.81 154 ARG A C 1
ATOM 1246 O O . ARG A 1 154 ? -10.338 -2.462 -3.727 1.00 92.81 154 ARG A O 1
ATOM 1253 N N . CYS A 1 155 ? -8.871 -4.161 -3.564 1.00 93.69 155 CYS A N 1
ATOM 1254 C CA . CYS A 1 155 ? -8.529 -4.235 -4.976 1.00 93.69 155 CYS A CA 1
ATOM 1255 C C . CYS A 1 155 ? -9.061 -5.547 -5.563 1.00 93.69 155 CYS A C 1
ATOM 1257 O O . CYS A 1 155 ? -8.961 -6.606 -4.934 1.00 93.69 155 CYS A O 1
ATOM 1259 N N . LYS A 1 156 ? -9.648 -5.481 -6.757 1.00 92.56 156 LYS A N 1
ATOM 1260 C CA . LYS A 1 156 ? -10.034 -6.648 -7.552 1.00 92.56 156 LYS A CA 1
ATOM 1261 C C . LYS A 1 156 ? -9.562 -6.473 -8.985 1.00 92.56 156 LYS A C 1
ATOM 1263 O O . LYS A 1 156 ? -9.857 -5.461 -9.612 1.00 92.56 156 LYS A O 1
ATOM 1268 N N . LEU A 1 157 ? -8.905 -7.498 -9.517 1.00 90.81 157 LEU A N 1
ATOM 1269 C CA . LEU A 1 157 ? -8.689 -7.602 -10.953 1.00 90.81 157 LEU A CA 1
ATOM 1270 C C . LEU A 1 157 ? -10.040 -7.866 -11.629 1.00 90.81 157 LEU A C 1
ATOM 1272 O O . LEU A 1 157 ? -10.769 -8.781 -11.243 1.00 90.81 157 LEU A O 1
ATOM 1276 N N . LEU A 1 158 ? -10.377 -7.056 -12.620 1.00 88.25 158 LEU A N 1
ATOM 1277 C CA . LEU A 1 158 ? -11.540 -7.260 -13.465 1.00 88.25 158 LEU A CA 1
ATOM 1278 C C . LEU A 1 158 ? -11.188 -8.324 -14.506 1.00 88.25 158 LEU A C 1
ATOM 1280 O O . LEU A 1 158 ? -10.205 -8.200 -15.243 1.00 88.25 158 LEU A O 1
ATOM 1284 N N . GLY A 1 159 ? -11.977 -9.398 -14.538 1.00 76.94 159 GLY A N 1
ATOM 1285 C CA . GLY A 1 159 ? -11.865 -10.420 -15.574 1.00 76.94 159 GLY A CA 1
ATOM 1286 C C . GLY A 1 159 ? -12.142 -9.832 -16.959 1.00 76.94 159 GLY A C 1
ATOM 1287 O O . GLY A 1 159 ? -12.799 -8.799 -17.087 1.00 76.94 159 GLY A O 1
ATOM 1288 N N . ARG A 1 160 ? -11.650 -10.491 -18.014 1.00 65.94 160 ARG A N 1
ATOM 1289 C CA . ARG A 1 160 ? -12.126 -10.196 -19.370 1.00 65.94 160 ARG A CA 1
ATOM 1290 C C . ARG A 1 160 ? -13.595 -10.605 -19.441 1.00 65.94 160 ARG A C 1
ATOM 1292 O O . ARG A 1 160 ? -13.890 -11.788 -19.302 1.00 65.94 160 ARG A O 1
ATOM 1299 N N . THR A 1 161 ? -14.492 -9.655 -19.678 1.00 56.38 161 THR A N 1
ATOM 1300 C CA . THR A 1 161 ? -15.735 -9.985 -20.377 1.00 56.38 161 THR A CA 1
ATOM 1301 C C . THR A 1 161 ? -15.297 -10.365 -21.789 1.00 56.38 161 THR A C 1
ATOM 1303 O O . THR A 1 161 ? -14.760 -9.517 -22.503 1.00 56.38 161 THR A O 1
ATOM 1306 N N . LEU A 1 162 ? -15.337 -11.664 -22.094 1.00 42.75 162 LEU A N 1
ATOM 1307 C CA . LEU A 1 162 ? -15.136 -12.187 -23.447 1.00 42.75 162 LEU A CA 1
ATOM 1308 C C . LEU A 1 162 ? -16.255 -11.695 -24.366 1.00 42.75 162 LEU A C 1
ATOM 1310 O O . LEU A 1 162 ? -17.393 -11.561 -23.860 1.00 42.75 162 LEU A O 1
#

Sequence (162 aa):
MRGVFFSELPRRIAVLLPDTAVRTAVLYLDQIPIRREERDALIRWRLGQEQIFPLNSAKIVSQVFGGHGEGSERRYTVLAVAVQESILSQYESLCESVGLIPSEVGITSLRLFDLWKRMSRTAGWLRHDVLWITLADRSLTIMVFQRGQIVFYRCKLLGRTL

Secondary structure (DSSP, 8-state):
-------S--EEEEEEEPGGGSEEEEEEES---SSHHHHHHHHHHHHHHT-SS--TTEEEEEEEEEEESSGGG-EEEEEEEEEEHHHHHHHHHHHHHTTEEEEEEEEHHHHHHHHHHHHH--GGGGTS-EEEEEEETTEEEEEEEETTEEEEEEEEEPPP--

Radius of gyration: 18.76 Å; Cα contacts (8 Å, |Δi|>4): 252; chains: 1; bounding box: 43×39×62 Å

Foldseek 3Di:
DDDDPPDDDAAEDEAADEPVQKDKDKDKDLDADPDPVVRVVVVLVVVVVVVPDDCPQKDKDKDKDWADDDDSRGIIIMIMMIHGPVSVVVRQVVCVVVRHHHPHYHHDQVVVVVVCVVVVPDLCPLQAWDWDWDQDPQKIWIWIDDNNRTPDIDIDRHDDPD